Protein AF-A0AAW4ZQM8-F1 (afdb_monomer_lite)

Organism: Photobacterium phosphoreum (NCBI:txid659)

pLDDT: mean 80.59, std 8.89, range [50.0, 90.25]

Sequence (46 aa):
MFQKQHLIQLANMKMPFGKYAGRVLIDLPDEYLLWFPKIVKITLRK

Foldseek 3Di:
DDDPVVVVCQQQDADCDDPRGRDGPVPDDPVVVVCVVVVVVVVVVD

Structure (mmCIF, N/CA/C/O backbone):
data_AF-A0AAW4ZQM8-F1
#
_entry.id   AF-A0AAW4ZQM8-F1
#
loop_
_atom_site.group_PDB
_atom_site.id
_atom_site.type_symbol
_atom_site.label_atom_id
_atom_site.label_alt_id
_atom_site.label_comp_id
_atom_site.label_asym_id
_atom_site.label_entity_id
_atom_site.label_seq_id
_atom_site.pdbx_PDB_ins_code
_atom_site.Cartn_x
_atom_site.Cartn_y
_atom_site.Cartn_z
_atom_site.occupancy
_atom_site.B_iso_or_equiv
_atom_site.auth_seq_id
_atom_site.auth_comp_id
_atom_site.auth_asym_id
_atom_site.auth_atom_id
_atom_site.pdbx_PDB_model_num
ATOM 1 N N . MET A 1 1 ? 3.625 2.842 19.975 1.00 64.44 1 MET A N 1
ATOM 2 C CA . MET A 1 1 ? 2.832 1.593 19.932 1.00 64.44 1 MET A CA 1
ATOM 3 C C . MET A 1 1 ? 1.918 1.630 18.717 1.00 64.44 1 MET A C 1
ATOM 5 O O . MET A 1 1 ? 1.300 2.662 18.487 1.00 64.44 1 MET A O 1
ATOM 9 N N . PHE A 1 2 ? 1.853 0.559 17.921 1.00 65.62 2 PHE A N 1
ATOM 10 C CA . PHE A 1 2 ? 0.884 0.465 16.825 1.00 65.62 2 PHE A CA 1
ATOM 11 C C . PHE A 1 2 ? -0.512 0.210 17.402 1.00 65.62 2 PHE A C 1
ATOM 13 O O . PHE A 1 2 ? -0.755 -0.825 18.014 1.00 65.62 2 PHE A O 1
ATOM 20 N N . GLN A 1 3 ? -1.416 1.173 17.228 1.00 83.62 3 GLN A N 1
ATOM 21 C CA . GLN A 1 3 ? -2.819 1.051 17.622 1.00 83.62 3 GLN A CA 1
ATOM 22 C C . GLN A 1 3 ? -3.573 0.274 16.535 1.00 83.62 3 GLN A C 1
ATOM 24 O O . GLN A 1 3 ? -3.295 0.454 15.348 1.00 83.62 3 GLN A O 1
ATOM 29 N N . LYS A 1 4 ? -4.573 -0.539 16.903 1.00 80.62 4 LYS A N 1
ATOM 30 C CA . LYS A 1 4 ? -5.408 -1.290 15.935 1.00 80.62 4 LYS A CA 1
ATOM 31 C C . LYS A 1 4 ? -6.000 -0.392 14.837 1.00 80.62 4 LYS A C 1
ATOM 33 O O . LYS A 1 4 ? -6.119 -0.806 13.690 1.00 80.62 4 LYS A O 1
ATOM 38 N N . GLN A 1 5 ? -6.299 0.860 15.177 1.00 82.00 5 GLN A N 1
ATOM 39 C CA . GLN A 1 5 ? -6.819 1.866 14.250 1.00 82.00 5 GLN A CA 1
ATOM 40 C C . GLN A 1 5 ? -5.852 2.193 13.103 1.00 82.00 5 GLN A C 1
ATOM 42 O O . GLN A 1 5 ? -6.307 2.391 11.982 1.00 82.00 5 GLN A O 1
ATOM 47 N N . HIS A 1 6 ? -4.534 2.166 13.331 1.00 84.00 6 HIS A N 1
ATOM 48 C CA . HIS A 1 6 ? -3.555 2.429 12.270 1.00 84.00 6 HIS A CA 1
ATOM 49 C C . HIS A 1 6 ? -3.569 1.343 11.191 1.00 84.00 6 HIS A C 1
ATOM 51 O O . HIS A 1 6 ? -3.427 1.648 10.011 1.00 84.00 6 HIS A O 1
ATOM 57 N N . LEU A 1 7 ? -3.783 0.081 11.577 1.00 83.00 7 LEU A N 1
ATOM 58 C CA . LEU A 1 7 ? -3.884 -1.029 10.625 1.00 83.00 7 LEU A CA 1
ATOM 59 C C . LEU A 1 7 ? -5.148 -0.907 9.771 1.00 83.00 7 LEU A C 1
ATOM 61 O O . LEU A 1 7 ? -5.099 -1.118 8.564 1.00 83.00 7 LEU A O 1
ATOM 65 N N . ILE A 1 8 ? -6.262 -0.504 10.388 1.00 85.06 8 ILE A N 1
ATOM 66 C CA . ILE A 1 8 ? -7.532 -0.275 9.688 1.00 85.06 8 ILE A CA 1
ATOM 67 C C . ILE A 1 8 ? -7.393 0.888 8.702 1.00 85.06 8 ILE A C 1
ATOM 69 O O . ILE A 1 8 ? -7.852 0.788 7.565 1.00 85.06 8 ILE A O 1
ATOM 73 N N . GLN A 1 9 ? -6.739 1.977 9.107 1.00 85.06 9 GLN A N 1
ATOM 74 C CA . GLN A 1 9 ? -6.481 3.111 8.220 1.00 85.06 9 GLN A CA 1
ATOM 75 C C . GLN A 1 9 ? -5.578 2.724 7.048 1.00 85.06 9 GLN A C 1
ATOM 77 O O . GLN A 1 9 ? -5.866 3.111 5.921 1.00 85.06 9 GLN A O 1
ATOM 82 N N . LEU A 1 10 ? -4.538 1.921 7.291 1.00 84.56 10 LEU A N 1
ATOM 83 C CA . LEU A 1 10 ? -3.655 1.421 6.239 1.00 84.56 10 LEU A CA 1
ATOM 84 C C . LEU A 1 10 ? -4.409 0.513 5.256 1.00 84.56 10 LEU A C 1
ATOM 86 O O . LEU A 1 10 ? -4.291 0.692 4.051 1.00 84.56 10 LEU A O 1
ATOM 90 N N . ALA A 1 11 ? -5.224 -0.420 5.754 1.00 84.44 11 ALA A N 1
ATOM 91 C CA . ALA A 1 11 ? -5.989 -1.346 4.918 1.00 84.44 11 ALA A CA 1
ATOM 92 C C . ALA A 1 11 ? -7.018 -0.629 4.023 1.00 84.44 11 ALA A C 1
ATOM 94 O O . ALA A 1 11 ? -7.201 -1.004 2.867 1.00 84.44 11 ALA A O 1
ATOM 95 N N . ASN A 1 12 ? -7.644 0.435 4.539 1.00 87.75 12 ASN A N 1
ATOM 96 C CA . ASN A 1 12 ? -8.588 1.272 3.791 1.00 87.75 12 ASN A CA 1
ATOM 97 C C . ASN A 1 12 ? -7.909 2.369 2.959 1.00 87.75 12 ASN A C 1
ATOM 99 O O . ASN A 1 12 ? -8.586 3.114 2.245 1.00 87.75 12 ASN A O 1
ATOM 103 N N . MET A 1 13 ? -6.586 2.507 3.047 1.00 86.75 13 MET A N 1
ATOM 104 C CA . MET A 1 13 ? -5.873 3.521 2.290 1.00 86.75 13 MET A CA 1
ATOM 105 C C . MET A 1 13 ? -5.945 3.178 0.804 1.00 86.75 13 MET A C 1
ATOM 107 O O . MET A 1 13 ? -5.672 2.050 0.385 1.00 86.75 13 MET A O 1
ATOM 111 N N . LYS A 1 14 ? -6.322 4.167 -0.003 1.00 88.69 14 LYS A N 1
ATOM 112 C CA . LYS A 1 14 ? -6.329 4.026 -1.456 1.00 88.69 14 LYS A CA 1
ATOM 113 C C . LYS A 1 14 ? -4.913 4.168 -1.986 1.00 88.69 14 LYS A C 1
ATOM 115 O O 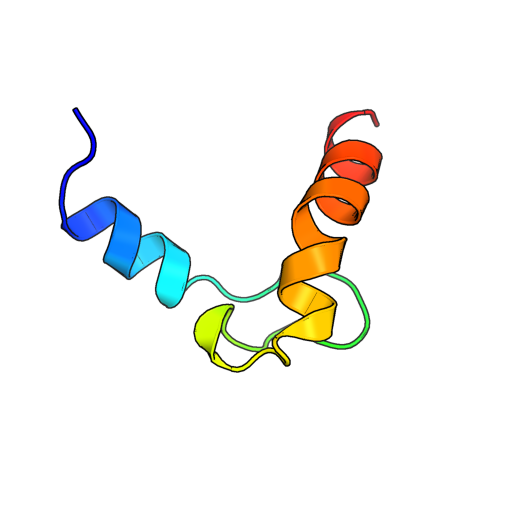. LYS A 1 14 ? -4.156 5.032 -1.544 1.00 88.69 14 LYS A O 1
ATOM 120 N N . MET A 1 15 ? -4.566 3.338 -2.959 1.00 88.12 15 MET A N 1
ATOM 121 C CA . MET A 1 15 ? -3.277 3.422 -3.618 1.00 88.12 15 MET A CA 1
ATOM 122 C C . MET A 1 15 ? -3.188 4.746 -4.400 1.00 88.12 15 MET A C 1
ATOM 124 O O . MET A 1 15 ? -4.060 4.998 -5.236 1.00 88.12 15 MET A O 1
ATOM 128 N N . PRO A 1 16 ? -2.168 5.597 -4.175 1.00 81.94 16 PRO A N 1
ATOM 129 C CA . PRO A 1 16 ? -2.124 6.919 -4.805 1.00 81.94 16 PRO A CA 1
ATOM 130 C C . PRO A 1 16 ? -1.535 6.909 -6.226 1.00 81.94 16 PRO A C 1
ATOM 132 O O . PRO A 1 16 ? -1.601 7.917 -6.920 1.00 81.94 16 PRO A O 1
ATOM 135 N N . PHE A 1 17 ? -0.920 5.804 -6.662 1.00 78.81 17 PHE A N 1
ATOM 136 C CA . PHE A 1 17 ? -0.118 5.747 -7.889 1.00 78.81 17 PHE A CA 1
ATOM 137 C C . PHE A 1 17 ? -0.075 4.343 -8.509 1.00 78.81 17 PHE A C 1
ATOM 139 O O . PHE A 1 17 ? -0.320 3.340 -7.842 1.00 78.81 17 PHE A O 1
ATOM 146 N N . GLY A 1 18 ? 0.290 4.272 -9.792 1.00 81.50 18 GLY A N 1
ATOM 147 C CA . GLY A 1 18 ? 0.476 3.019 -10.528 1.00 81.50 18 GLY A CA 1
ATOM 148 C C . GLY A 1 18 ? -0.809 2.457 -11.146 1.00 81.50 18 GLY A C 1
ATOM 149 O O . GLY A 1 18 ? -1.826 3.138 -11.246 1.00 81.50 18 GLY A O 1
ATOM 150 N N . LYS A 1 19 ? -0.757 1.188 -11.572 1.00 82.31 19 LYS A N 1
ATOM 151 C CA . LYS A 1 19 ? -1.859 0.503 -12.278 1.00 82.31 19 LYS A CA 1
ATOM 152 C C . LYS A 1 19 ? -3.120 0.327 -11.419 1.00 82.31 19 LYS A C 1
ATOM 154 O O . LYS A 1 19 ? -4.217 0.247 -11.960 1.00 82.31 19 LYS A O 1
ATOM 159 N N . TYR A 1 20 ? -2.959 0.274 -10.097 1.00 86.38 20 TYR A N 1
ATOM 160 C CA . TYR A 1 20 ? -4.048 0.090 -9.131 1.00 86.38 20 TYR A CA 1
ATOM 161 C C . TYR A 1 20 ? -4.422 1.384 -8.396 1.00 86.38 20 TYR A C 1
ATOM 163 O O . TYR A 1 20 ? -5.046 1.328 -7.33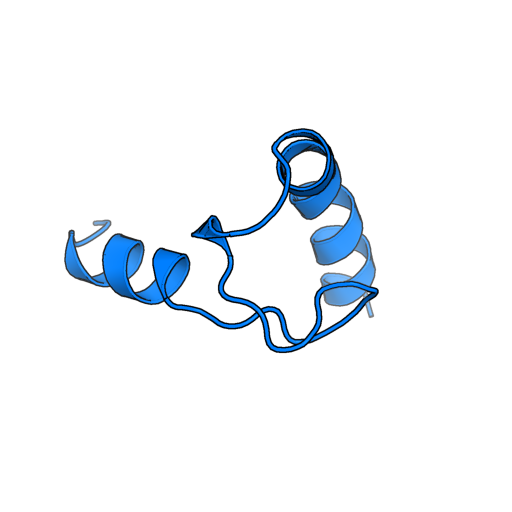6 1.00 86.38 20 TYR A O 1
ATOM 171 N N . ALA A 1 21 ? -4.051 2.546 -8.944 1.00 83.31 21 ALA A N 1
ATOM 172 C CA . ALA A 1 21 ? -4.410 3.836 -8.370 1.00 83.31 21 ALA A CA 1
ATOM 173 C C . ALA A 1 21 ? -5.929 3.931 -8.121 1.00 83.31 21 ALA A C 1
ATOM 175 O O . ALA A 1 21 ? -6.740 3.578 -8.976 1.00 83.31 21 ALA A O 1
ATOM 176 N N . GLY A 1 22 ? -6.311 4.378 -6.924 1.00 86.31 22 GLY A N 1
ATOM 177 C CA . GLY A 1 22 ? -7.707 4.511 -6.499 1.00 86.31 22 GLY A CA 1
ATOM 178 C C . GLY A 1 22 ? -8.343 3.257 -5.885 1.00 86.31 22 GLY A C 1
ATOM 179 O O . GLY A 1 22 ? -9.419 3.379 -5.296 1.00 86.31 22 GLY A O 1
ATOM 180 N N . ARG A 1 23 ? -7.693 2.085 -5.949 1.00 88.31 23 ARG A N 1
ATOM 181 C CA . ARG A 1 23 ? -8.132 0.871 -5.234 1.00 88.31 23 ARG A CA 1
ATOM 182 C C . ARG A 1 23 ? -7.592 0.841 -3.807 1.00 88.31 23 ARG A C 1
ATOM 184 O O . ARG A 1 23 ? -6.545 1.426 -3.533 1.00 88.31 23 ARG A O 1
ATOM 191 N N . VAL A 1 24 ? -8.307 0.179 -2.901 1.00 88.62 24 VAL A N 1
ATOM 192 C CA . VAL A 1 24 ? -7.853 -0.022 -1.515 1.00 88.62 24 VAL A CA 1
ATOM 193 C C . VAL A 1 24 ? -6.697 -1.015 -1.472 1.00 88.62 24 VAL A C 1
ATOM 195 O O . VAL A 1 24 ? -6.681 -1.957 -2.258 1.00 88.62 24 VAL A O 1
ATOM 198 N N . LEU A 1 25 ? -5.738 -0.813 -0.562 1.00 84.94 25 LEU A N 1
ATOM 199 C CA . LEU A 1 25 ? -4.529 -1.642 -0.478 1.00 84.94 25 LEU A CA 1
ATOM 200 C C . LEU A 1 25 ? -4.819 -3.142 -0.320 1.00 84.94 25 LEU A C 1
ATOM 202 O O . LEU A 1 25 ? -4.049 -3.963 -0.809 1.00 84.94 25 LEU A O 1
ATOM 206 N N . ILE A 1 26 ? -5.928 -3.485 0.335 1.00 86.00 26 ILE A N 1
ATOM 207 C CA . ILE A 1 26 ? -6.337 -4.870 0.583 1.00 86.00 26 ILE A CA 1
ATOM 208 C C . ILE A 1 26 ? -6.853 -5.608 -0.664 1.00 86.00 26 ILE A C 1
ATOM 210 O O . ILE A 1 26 ? -6.774 -6.827 -0.710 1.00 86.00 26 ILE A O 1
ATOM 214 N N . ASP A 1 27 ? -7.326 -4.887 -1.685 1.00 88.19 27 ASP A N 1
ATOM 215 C CA . ASP A 1 27 ? -7.852 -5.478 -2.928 1.00 88.19 27 ASP A CA 1
ATOM 216 C C . ASP A 1 27 ? -6.754 -5.771 -3.963 1.00 88.19 27 ASP A C 1
ATOM 218 O O . ASP A 1 27 ? -7.039 -6.112 -5.117 1.00 88.19 27 ASP A O 1
ATOM 222 N N . LEU A 1 28 ? -5.485 -5.567 -3.606 1.00 85.50 28 LEU A N 1
ATOM 223 C CA . LEU A 1 28 ? -4.392 -5.799 -4.535 1.00 85.50 28 LEU A CA 1
ATOM 224 C C . LEU A 1 28 ? -3.956 -7.263 -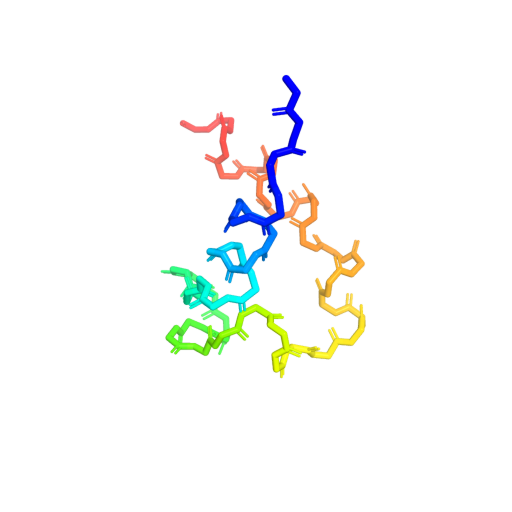4.561 1.00 85.50 28 LEU A C 1
ATOM 226 O O . LEU A 1 28 ? -3.951 -7.919 -3.524 1.00 85.50 28 LEU A O 1
ATOM 230 N N . PRO A 1 29 ? -3.505 -7.753 -5.730 1.00 90.25 29 PRO A N 1
ATOM 231 C CA . PRO A 1 29 ? -2.920 -9.083 -5.828 1.00 90.25 29 PRO A CA 1
ATOM 232 C C . PRO A 1 29 ? -1.704 -9.232 -4.906 1.00 90.25 29 PRO A C 1
ATOM 234 O O . PRO A 1 29 ? -0.888 -8.307 -4.807 1.00 90.25 29 PRO A O 1
ATOM 237 N N . ASP A 1 30 ? -1.528 -10.418 -4.321 1.00 86.06 30 ASP A N 1
ATOM 238 C CA . ASP A 1 30 ? -0.425 -10.759 -3.412 1.00 86.06 30 ASP A CA 1
ATOM 239 C C . ASP A 1 30 ? 0.951 -10.437 -4.004 1.00 86.06 30 ASP A C 1
ATOM 241 O O . ASP A 1 30 ? 1.819 -9.873 -3.335 1.00 86.06 30 ASP A O 1
ATOM 245 N N . GLU A 1 31 ? 1.137 -10.721 -5.295 1.00 87.88 31 GLU A N 1
ATOM 246 C CA . GLU A 1 31 ? 2.366 -10.392 -6.016 1.00 87.88 31 GLU A CA 1
ATOM 247 C C . GLU A 1 31 ? 2.667 -8.893 -5.939 1.00 87.88 31 GLU A C 1
ATOM 249 O O . GLU A 1 31 ? 3.790 -8.494 -5.640 1.00 87.88 31 GLU A O 1
ATOM 254 N N . TYR A 1 32 ? 1.663 -8.036 -6.143 1.00 85.75 32 TYR A N 1
ATOM 255 C CA . TYR A 1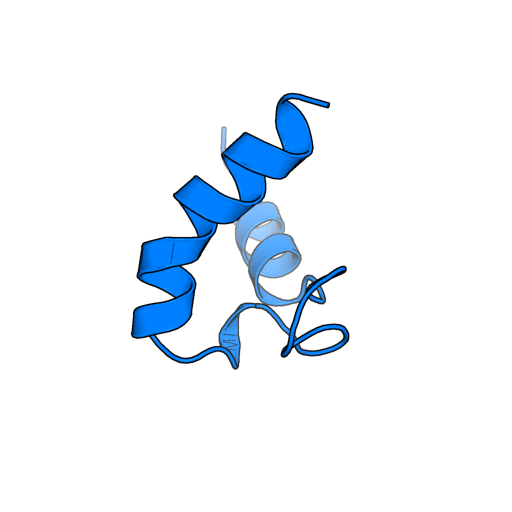 32 ? 1.855 -6.590 -6.104 1.00 85.75 32 TYR A CA 1
ATOM 256 C C . TYR A 1 32 ? 2.224 -6.103 -4.701 1.00 85.75 32 TYR A C 1
ATOM 258 O O . TYR A 1 32 ? 3.077 -5.225 -4.562 1.00 85.75 32 TYR A O 1
ATOM 266 N N . LEU A 1 33 ? 1.634 -6.694 -3.659 1.00 82.44 33 LEU A N 1
ATOM 267 C CA . LEU A 1 33 ? 1.990 -6.409 -2.269 1.00 82.44 33 LEU A CA 1
ATOM 268 C C . LEU A 1 33 ? 3.446 -6.796 -1.969 1.00 82.44 33 LEU A C 1
ATOM 270 O O . LEU A 1 33 ? 4.141 -6.055 -1.274 1.00 82.44 33 LEU A O 1
ATOM 274 N N . LEU A 1 34 ? 3.951 -7.880 -2.565 1.00 86.56 34 LEU A N 1
ATOM 275 C CA . LEU A 1 34 ? 5.352 -8.303 -2.454 1.00 86.56 34 LEU A CA 1
ATOM 276 C C . LEU A 1 34 ? 6.332 -7.278 -3.058 1.00 86.56 34 LEU A C 1
ATOM 278 O O . LEU A 1 34 ? 7.432 -7.066 -2.540 1.00 86.56 34 LEU A O 1
ATOM 282 N N . TRP A 1 35 ? 5.935 -6.619 -4.150 1.00 83.19 35 TRP A N 1
ATOM 283 C CA . TRP A 1 35 ? 6.729 -5.580 -4.818 1.00 83.19 35 TRP A CA 1
ATOM 284 C C . TRP A 1 35 ? 6.502 -4.174 -4.247 1.00 83.19 35 TRP A C 1
ATOM 286 O O . TRP A 1 35 ? 7.329 -3.283 -4.473 1.00 83.19 35 TRP A O 1
ATOM 296 N N . PHE A 1 36 ? 5.441 -3.968 -3.464 1.00 82.75 36 PHE A N 1
ATOM 297 C CA . PHE A 1 36 ? 5.064 -2.673 -2.898 1.00 82.75 36 PHE A CA 1
ATOM 298 C C . PHE A 1 36 ? 6.200 -1.980 -2.122 1.00 82.75 36 PHE A C 1
ATOM 300 O O . PHE A 1 36 ? 6.463 -0.809 -2.409 1.00 82.75 36 PHE A O 1
ATOM 307 N N . PRO A 1 37 ? 6.970 -2.654 -1.238 1.00 82.50 37 PRO A N 1
ATOM 308 C CA . PRO A 1 37 ? 8.079 -2.014 -0.528 1.00 82.50 37 PRO A CA 1
ATOM 309 C C . PRO A 1 37 ? 9.161 -1.457 -1.461 1.00 82.50 37 PRO A C 1
ATOM 311 O O . PRO A 1 37 ? 9.759 -0.421 -1.169 1.00 82.50 37 PRO A O 1
ATOM 314 N N . LYS A 1 38 ? 9.414 -2.118 -2.600 1.00 79.69 38 LYS A N 1
ATOM 315 C CA . LYS A 1 38 ? 10.396 -1.657 -3.594 1.00 79.69 38 LYS A CA 1
ATOM 316 C C . LYS A 1 38 ? 9.890 -0.408 -4.314 1.00 79.69 38 LYS A C 1
ATOM 318 O O . LYS A 1 38 ? 10.652 0.542 -4.461 1.00 79.69 38 LYS A O 1
ATOM 323 N N . ILE A 1 39 ? 8.611 -0.389 -4.697 1.00 72.44 39 ILE A N 1
ATOM 324 C CA . ILE A 1 39 ? 7.967 0.754 -5.364 1.00 72.44 39 ILE A CA 1
ATOM 325 C C . ILE A 1 39 ? 7.946 1.971 -4.431 1.00 72.44 39 ILE A C 1
ATOM 327 O O . ILE A 1 39 ? 8.431 3.038 -4.799 1.00 72.44 39 ILE A O 1
ATOM 331 N N . VAL A 1 40 ? 7.472 1.800 -3.194 1.00 75.31 40 VAL A N 1
ATOM 332 C CA . VAL A 1 40 ? 7.393 2.885 -2.203 1.00 75.31 40 VAL A CA 1
ATOM 333 C C . VAL A 1 40 ? 8.773 3.455 -1.880 1.00 75.31 40 VAL A C 1
ATOM 335 O O . VAL A 1 40 ? 8.925 4.668 -1.770 1.00 7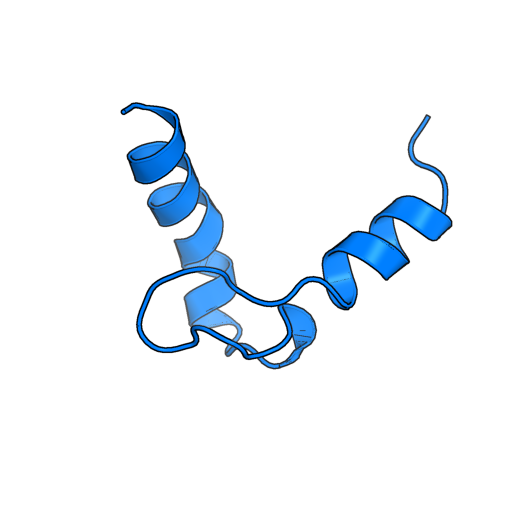5.31 40 VAL A O 1
ATOM 338 N N . LYS A 1 41 ? 9.806 2.610 -1.779 1.00 68.31 41 LYS A N 1
ATOM 339 C CA . LYS A 1 41 ? 11.181 3.058 -1.513 1.00 68.31 41 LYS A CA 1
ATOM 340 C C . LYS A 1 41 ? 11.773 3.884 -2.657 1.00 68.31 41 LYS A C 1
ATOM 342 O O . LYS A 1 41 ? 12.578 4.772 -2.390 1.00 68.31 41 LYS A O 1
ATOM 347 N N . ILE A 1 42 ? 11.398 3.602 -3.905 1.00 68.50 42 ILE A N 1
ATOM 348 C CA . ILE A 1 42 ? 11.795 4.415 -5.064 1.00 68.50 42 ILE A CA 1
ATOM 349 C C . ILE A 1 42 ? 11.111 5.785 -4.998 1.00 68.50 42 ILE A C 1
ATOM 351 O O . ILE A 1 42 ? 11.757 6.798 -5.251 1.00 68.50 42 ILE A O 1
ATOM 355 N N . THR A 1 43 ? 9.837 5.828 -4.607 1.00 62.38 43 THR A N 1
ATOM 356 C CA . THR A 1 43 ? 9.072 7.076 -4.490 1.00 62.38 43 THR A CA 1
ATOM 357 C C . THR A 1 43 ? 9.525 7.945 -3.314 1.00 62.38 43 THR A C 1
ATOM 359 O O . THR A 1 43 ? 9.666 9.145 -3.488 1.00 62.38 43 THR A O 1
ATOM 362 N N . LEU A 1 44 ? 9.810 7.361 -2.144 1.00 65.94 44 LEU A N 1
ATOM 363 C CA . LEU A 1 44 ? 10.277 8.090 -0.949 1.00 65.94 44 LEU A CA 1
ATOM 364 C C . LEU A 1 44 ? 11.743 8.556 -1.033 1.00 65.94 44 LEU A C 1
ATOM 366 O O . LEU A 1 44 ? 12.216 9.248 -0.136 1.00 65.94 44 LEU A O 1
ATOM 370 N N . ARG A 1 45 ? 12.484 8.138 -2.066 1.00 61.25 45 ARG A N 1
ATOM 371 C CA . ARG A 1 45 ? 13.854 8.598 -2.348 1.00 61.25 45 ARG A CA 1
ATOM 372 C C . ARG A 1 45 ? 13.912 9.760 -3.347 1.00 61.25 45 ARG A C 1
ATOM 374 O O . ARG A 1 45 ? 15.014 10.119 -3.759 1.00 61.25 45 ARG A O 1
ATOM 381 N N . LYS A 1 46 ? 12.767 10.313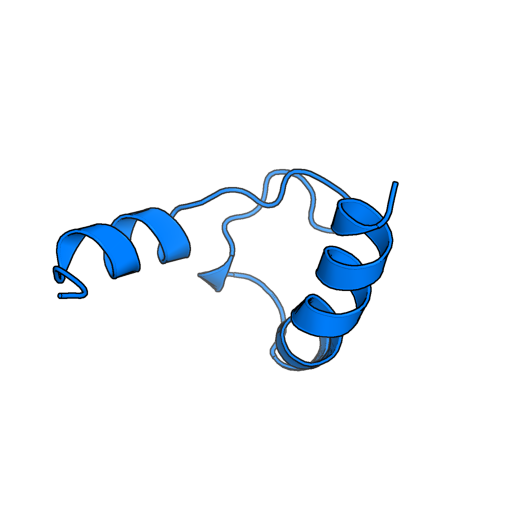 -3.747 1.00 50.00 46 LYS A N 1
ATOM 382 C CA . LYS A 1 46 ? 12.676 11.543 -4.537 1.00 50.00 46 LYS A CA 1
ATOM 383 C C . LYS A 1 46 ? 12.188 12.703 -3.690 1.00 50.00 46 LYS A C 1
ATOM 385 O O . LYS A 1 46 ? 11.356 12.453 -2.793 1.00 50.00 46 LYS A O 1
#

Secondary structure (DSSP, 8-state):
---HHHHHHHHTPBP-SSTTTTSBGGGS-HHHHHHHHHHHHHHTT-

InterPro domains:
  IPR024530 Putative quorum-sensing-regulated virulence factor [PF12843] (3-37)

Radius of gyration: 11.44 Å; chains: 1; bounding box: 22×22×32 Å